Protein AF-A0AAI9ZPH2-F1 (afdb_monomer)

Radius of gyration: 22.64 Å; Cα contacts (8 Å, |Δi|>4): 30; chains: 1; bounding box: 57×62×40 Å

pLDDT: mean 71.14, std 18.52, range [34.94, 96.44]

Secondary structure (DSSP, 8-state):
---S--EEEETTEEEE---S--SSTT-PPP--GGGS-HHHHHHHHH---SS---TTSTTTHHHHHHHH--HHHHTTSPPPS-----S-PPPP---TTS---------PPPPP---

Foldseek 3Di:
DDPDFAWDDDPVDIDGDDDDDDDPRPPDDDDDPVNDDPVVLCVLQPDDDPPDHDCCRPVHVVVSVVVVDDVVVCVPPPPPDDPDPPPPPPPPDPDPPDDDPDDDDDDDDDDDDDD

Organism: NCBI:txid359342

Structure (mmCIF, N/CA/C/O backbone):
data_AF-A0AAI9ZPH2-F1
#
_entry.id   AF-A0AAI9ZPH2-F1
#
loop_
_atom_site.group_PDB
_atom_site.id
_atom_site.type_symbol
_atom_site.label_atom_id
_atom_site.label_alt_id
_atom_site.label_comp_id
_atom_site.label_asym_id
_atom_site.label_entity_id
_atom_site.label_seq_id
_atom_site.pdbx_PDB_ins_code
_atom_site.Cartn_x
_atom_site.Cartn_y
_atom_site.Cartn_z
_atom_site.occupancy
_atom_site.B_iso_or_equiv
_atom_site.auth_seq_id
_atom_site.auth_comp_id
_atom_site.auth_asym_id
_atom_site.auth_atom_id
_atom_site.pdbx_PDB_model_num
ATOM 1 N N . MET A 1 1 ? 23.919 1.000 2.317 1.00 59.62 1 MET A N 1
ATOM 2 C CA . MET A 1 1 ? 22.937 0.998 1.209 1.00 59.62 1 MET A CA 1
ATOM 3 C C . MET A 1 1 ? 21.793 1.922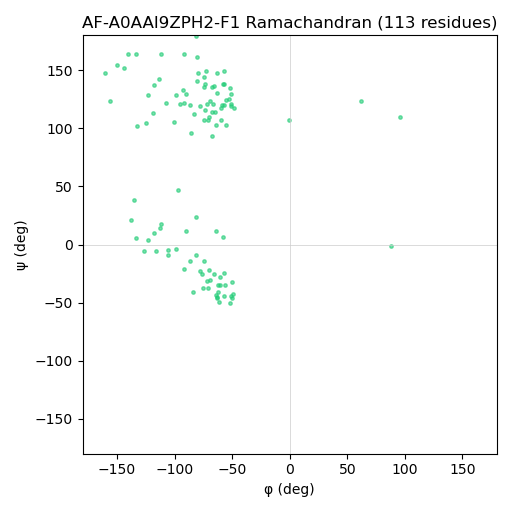 1.593 1.00 59.62 1 MET A C 1
ATOM 5 O O . MET A 1 1 ? 21.509 2.008 2.781 1.00 59.62 1 MET A O 1
ATOM 9 N N . ALA A 1 2 ? 21.189 2.640 0.644 1.00 66.88 2 ALA A N 1
ATOM 10 C CA . ALA A 1 2 ? 20.010 3.456 0.933 1.00 66.88 2 ALA A CA 1
ATOM 11 C C . ALA A 1 2 ? 18.821 2.534 1.242 1.00 66.88 2 ALA A C 1
ATOM 13 O O . ALA A 1 2 ? 18.500 1.666 0.437 1.00 66.88 2 ALA A O 1
ATOM 14 N N . THR A 1 3 ? 18.208 2.699 2.412 1.00 78.81 3 THR A N 1
ATOM 15 C CA . THR A 1 3 ? 17.081 1.872 2.882 1.00 78.81 3 THR A CA 1
ATOM 16 C C . THR A 1 3 ? 15.735 2.593 2.811 1.00 78.81 3 THR A C 1
ATOM 18 O O . THR A 1 3 ? 14.699 1.963 2.985 1.00 78.81 3 THR A O 1
ATOM 21 N N . HIS A 1 4 ? 15.737 3.899 2.529 1.00 76.81 4 HIS A N 1
ATOM 22 C CA . HIS A 1 4 ? 14.541 4.738 2.498 1.00 76.81 4 HIS A CA 1
ATOM 23 C C . HIS A 1 4 ? 14.355 5.323 1.100 1.00 76.81 4 HIS A C 1
ATOM 25 O O . HIS A 1 4 ? 15.166 6.131 0.639 1.00 76.81 4 HIS A O 1
ATOM 31 N N . ALA A 1 5 ? 13.289 4.905 0.418 1.00 78.69 5 ALA A N 1
ATOM 32 C CA . ALA A 1 5 ? 12.923 5.472 -0.872 1.00 78.69 5 ALA A CA 1
ATOM 33 C C . ALA A 1 5 ? 12.496 6.933 -0.686 1.00 78.69 5 ALA A C 1
ATOM 35 O O . ALA A 1 5 ? 11.546 7.225 0.037 1.00 78.69 5 ALA A O 1
ATOM 36 N N . LYS A 1 6 ? 13.191 7.860 -1.348 1.00 78.19 6 LYS A N 1
ATOM 37 C CA . LYS A 1 6 ? 12.826 9.278 -1.351 1.00 78.19 6 LYS A CA 1
ATOM 38 C C . LYS A 1 6 ? 11.751 9.507 -2.410 1.00 78.19 6 LYS A C 1
ATOM 40 O O . LYS A 1 6 ? 12.012 9.366 -3.605 1.00 78.19 6 LYS A O 1
ATOM 45 N N . MET A 1 7 ? 10.546 9.840 -1.961 1.00 77.75 7 MET A N 1
ATOM 46 C CA . MET A 1 7 ? 9.363 10.000 -2.806 1.00 77.75 7 MET A CA 1
ATOM 47 C C . MET A 1 7 ? 8.908 11.461 -2.809 1.00 77.75 7 MET A C 1
ATOM 49 O O . MET A 1 7 ? 8.950 12.136 -1.783 1.00 77.75 7 MET A O 1
ATOM 53 N N . GLN A 1 8 ? 8.442 11.941 -3.957 1.00 78.25 8 GLN A N 1
ATOM 54 C CA . GLN A 1 8 ? 7.817 13.247 -4.135 1.00 78.25 8 GLN A CA 1
ATOM 55 C C . GLN A 1 8 ? 6.373 13.052 -4.600 1.00 78.25 8 GLN A C 1
ATOM 57 O O . GLN A 1 8 ? 6.105 12.217 -5.465 1.00 78.25 8 GLN A O 1
ATOM 62 N N . ILE A 1 9 ? 5.454 13.831 -4.032 1.00 80.31 9 ILE A N 1
ATOM 63 C CA . ILE A 1 9 ? 4.040 13.847 -4.414 1.00 80.31 9 ILE A CA 1
ATOM 64 C C . ILE A 1 9 ? 3.785 15.156 -5.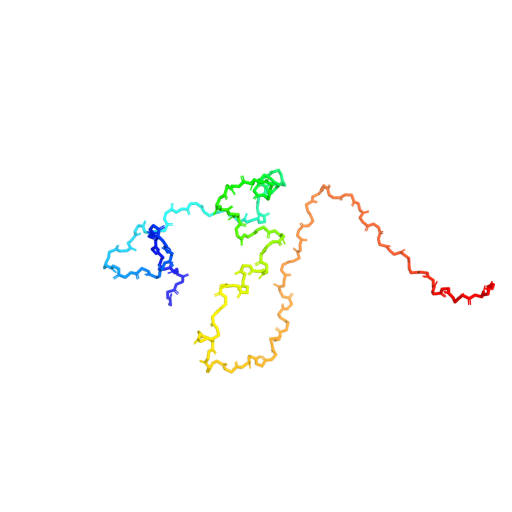163 1.00 80.31 9 ILE A C 1
ATOM 66 O O . ILE A 1 9 ? 4.030 16.233 -4.623 1.00 80.31 9 ILE A O 1
ATOM 70 N N . HIS A 1 10 ? 3.324 15.043 -6.403 1.00 77.75 10 HIS A N 1
ATOM 71 C CA . HIS A 1 10 ? 2.825 16.134 -7.239 1.00 77.75 10 HIS A CA 1
ATOM 72 C C . HIS A 1 10 ? 1.323 15.957 -7.448 1.00 77.75 10 HIS A C 1
ATOM 74 O O . HIS A 1 10 ? 0.808 14.850 -7.292 1.00 77.75 10 HIS A O 1
ATOM 80 N N . ASP A 1 11 ? 0.643 17.012 -7.896 1.00 81.12 11 ASP A N 1
ATOM 81 C CA . ASP A 1 11 ? -0.814 17.029 -8.104 1.00 81.12 11 ASP A CA 1
ATOM 82 C C . ASP A 1 11 ? -1.339 15.842 -8.933 1.00 81.12 11 ASP A C 1
ATOM 84 O O . ASP A 1 11 ? -2.435 15.349 -8.687 1.00 81.12 11 ASP A O 1
ATOM 88 N N . ASN A 1 12 ? -0.538 15.350 -9.888 1.00 76.19 12 ASN A N 1
ATOM 89 C CA . ASN A 1 12 ? -0.936 14.293 -10.824 1.00 76.19 12 ASN A CA 1
ATOM 90 C C . ASN A 1 12 ? -0.137 12.988 -10.688 1.00 76.19 12 ASN A C 1
ATOM 92 O O . ASN A 1 12 ? -0.415 12.035 -11.418 1.00 76.19 12 ASN A O 1
ATOM 96 N N . ALA A 1 13 ? 0.900 12.938 -9.845 1.00 75.19 13 ALA A N 1
ATOM 97 C CA . ALA A 1 13 ? 1.791 11.780 -9.794 1.00 75.19 13 ALA A CA 1
ATOM 98 C C . ALA A 1 13 ? 2.597 11.694 -8.498 1.00 75.19 13 ALA A C 1
ATOM 100 O O . ALA A 1 13 ? 3.051 12.698 -7.952 1.00 75.19 13 ALA A O 1
ATOM 101 N N . ILE A 1 14 ? 2.877 10.462 -8.081 1.00 79.06 14 ILE A N 1
ATOM 102 C CA . ILE A 1 14 ? 3.926 10.157 -7.111 1.00 79.06 14 ILE 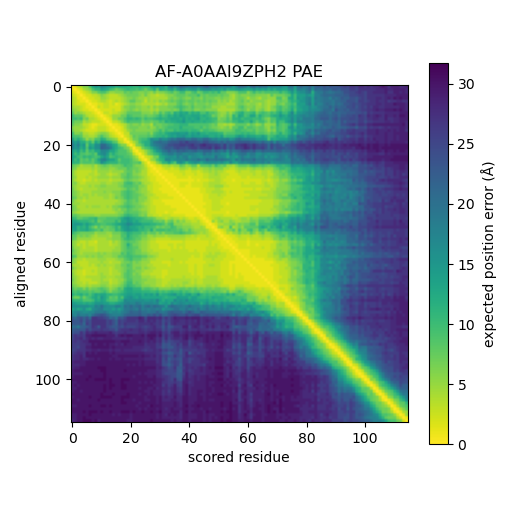A CA 1
ATOM 103 C C . ILE A 1 14 ? 5.158 9.698 -7.901 1.00 79.06 14 ILE A C 1
ATOM 105 O O . ILE A 1 14 ? 5.056 8.823 -8.761 1.00 79.06 14 ILE A O 1
ATOM 109 N N . SER A 1 15 ? 6.324 10.288 -7.639 1.00 75.50 15 SER A N 1
ATOM 110 C CA . SER A 1 15 ? 7.570 9.978 -8.353 1.00 75.50 15 SER A CA 1
ATOM 111 C C . SER A 1 15 ? 8.776 9.955 -7.421 1.00 75.50 15 SER A C 1
ATOM 113 O O . SER A 1 15 ? 8.727 10.507 -6.326 1.00 75.50 15 SER A O 1
ATOM 115 N N . ALA A 1 16 ? 9.892 9.376 -7.868 1.00 77.62 16 ALA A N 1
ATOM 116 C CA . ALA A 1 16 ? 11.156 9.484 -7.144 1.00 77.62 16 ALA A CA 1
ATOM 117 C C . ALA A 1 16 ? 11.548 10.959 -6.946 1.00 77.62 16 ALA A C 1
ATOM 119 O O . ALA A 1 16 ? 11.403 11.778 -7.860 1.00 77.62 16 ALA A O 1
ATOM 120 N N . PHE A 1 17 ? 12.039 11.284 -5.754 1.00 76.19 17 PHE A N 1
ATOM 121 C CA . PHE A 1 17 ? 12.514 12.617 -5.410 1.00 76.19 17 PHE A CA 1
ATOM 122 C C . PHE A 1 17 ? 13.794 12.958 -6.198 1.00 76.19 17 PHE A C 1
ATOM 124 O O . PHE A 1 17 ? 14.684 12.118 -6.331 1.00 76.19 17 PHE A O 1
ATOM 131 N N . LYS A 1 18 ? 13.878 14.181 -6.742 1.00 71.12 18 LYS A N 1
ATOM 132 C CA . LYS A 1 18 ? 14.986 14.642 -7.610 1.00 71.12 18 LYS A CA 1
ATOM 133 C C . LYS A 1 18 ? 15.713 15.904 -7.106 1.00 71.12 18 LYS A C 1
ATOM 135 O O . LYS A 1 18 ? 16.552 16.432 -7.830 1.00 71.12 18 LYS A O 1
ATOM 140 N N . GLY A 1 19 ? 15.354 16.427 -5.931 1.00 66.44 19 GLY A N 1
ATOM 141 C CA . GLY A 1 19 ? 15.965 17.626 -5.335 1.00 66.44 19 GLY A CA 1
ATOM 142 C C . GLY A 1 19 ? 17.292 17.349 -4.613 1.00 66.44 19 GLY A C 1
ATOM 143 O O . GLY A 1 19 ? 17.755 16.212 -4.580 1.00 66.44 19 GLY A O 1
ATOM 144 N N . ALA A 1 20 ? 17.898 18.402 -4.055 1.00 58.59 20 ALA A N 1
ATOM 145 C CA . ALA A 1 20 ? 19.233 18.367 -3.447 1.00 58.59 20 ALA A CA 1
ATOM 146 C C . ALA A 1 20 ? 19.258 18.403 -1.898 1.00 58.59 20 ALA A C 1
ATOM 148 O O . ALA A 1 20 ? 20.338 18.244 -1.338 1.00 58.59 20 ALA A O 1
ATOM 149 N N . ASP A 1 21 ? 18.118 18.561 -1.211 1.00 58.44 21 ASP A N 1
ATOM 150 C CA . ASP A 1 21 ? 18.048 18.842 0.237 1.00 58.44 21 ASP A CA 1
ATOM 151 C C . ASP A 1 21 ? 17.033 17.921 0.953 1.00 58.44 21 ASP A C 1
ATOM 153 O O . ASP A 1 21 ? 15.825 18.155 0.880 1.00 58.44 21 ASP A O 1
ATOM 157 N N . ASP A 1 22 ? 17.504 16.873 1.652 1.00 60.75 22 ASP A N 1
ATOM 158 C CA . ASP A 1 22 ? 16.669 15.688 1.952 1.00 60.75 22 ASP A CA 1
ATOM 159 C C . ASP A 1 22 ? 16.746 15.146 3.390 1.00 60.75 22 ASP A C 1
ATOM 161 O O . ASP A 1 22 ? 16.703 13.931 3.591 1.00 60.75 22 ASP A O 1
ATOM 165 N N . GLU A 1 23 ? 16.838 15.997 4.408 1.00 58.47 23 GLU A N 1
ATOM 166 C CA . GLU A 1 23 ? 16.928 15.492 5.792 1.00 58.47 23 GLU A CA 1
ATOM 167 C C . GLU A 1 23 ? 15.552 15.353 6.485 1.00 58.47 23 GLU A C 1
ATOM 169 O O . GLU A 1 23 ? 15.404 14.526 7.378 1.00 58.47 23 GLU A O 1
ATOM 174 N N . ASN A 1 24 ? 14.503 16.055 6.022 1.00 59.09 24 ASN A N 1
ATOM 175 C CA . ASN A 1 24 ? 13.189 16.105 6.706 1.00 59.09 24 ASN A CA 1
ATOM 176 C C . ASN A 1 24 ? 12.027 15.425 5.941 1.00 59.09 24 ASN A C 1
ATOM 178 O O . ASN A 1 24 ? 10.857 15.639 6.251 1.00 59.09 24 ASN A O 1
ATOM 182 N N . ILE A 1 25 ? 12.300 14.610 4.913 1.00 63.53 25 ILE A N 1
ATOM 183 C CA . ILE A 1 25 ? 11.244 14.030 4.045 1.00 63.53 25 ILE A CA 1
ATOM 184 C C . ILE A 1 25 ? 10.462 12.890 4.749 1.00 63.53 25 ILE A C 1
ATOM 186 O O . ILE A 1 25 ? 9.382 12.495 4.304 1.00 63.53 25 ILE A O 1
ATOM 190 N N . PHE A 1 26 ? 10.968 12.372 5.874 1.00 63.47 26 PHE A N 1
ATOM 191 C CA . PHE A 1 26 ? 10.532 11.095 6.456 1.00 63.47 26 PHE A CA 1
ATOM 192 C C . PHE A 1 26 ? 9.772 11.181 7.790 1.00 63.47 26 PHE A C 1
ATOM 194 O O . PHE A 1 26 ? 9.609 10.172 8.467 1.00 63.47 26 PHE A O 1
ATOM 201 N N . GLU A 1 27 ? 9.240 12.339 8.175 1.00 67.31 27 GLU A N 1
ATOM 202 C CA . GLU A 1 27 ? 8.706 12.559 9.535 1.00 67.31 27 GLU A CA 1
ATOM 203 C C . GLU A 1 27 ? 7.274 12.041 9.798 1.00 67.31 27 GLU A C 1
ATOM 205 O O . GLU A 1 27 ? 6.582 12.532 10.690 1.00 67.31 27 GLU A O 1
ATOM 210 N N . ARG A 1 28 ? 6.773 11.053 9.046 1.00 75.88 28 ARG A N 1
ATOM 211 C CA . ARG A 1 28 ? 5.413 10.532 9.280 1.00 75.88 28 ARG A CA 1
ATOM 212 C C . ARG A 1 28 ? 5.426 9.332 10.216 1.00 75.88 28 ARG A C 1
ATOM 214 O O . ARG A 1 28 ? 6.160 8.374 9.993 1.00 75.88 28 ARG A O 1
ATOM 221 N N . THR A 1 29 ? 4.539 9.350 11.209 1.00 85.69 29 THR A N 1
ATOM 222 C CA . THR A 1 29 ? 4.237 8.166 12.017 1.00 85.6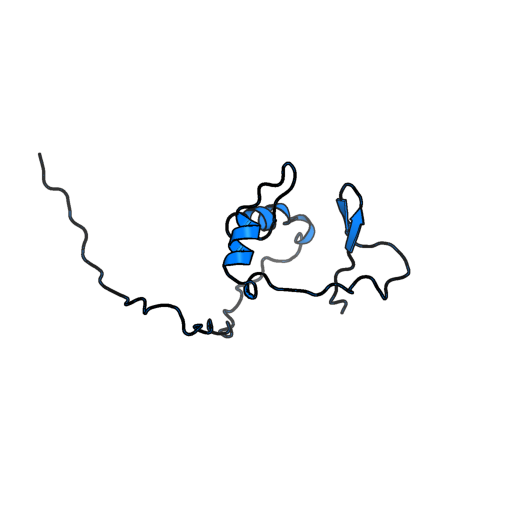9 29 THR A CA 1
ATOM 223 C C . THR A 1 29 ? 3.723 7.055 11.110 1.00 85.69 29 THR A C 1
ATOM 225 O O . THR A 1 29 ? 2.709 7.215 10.431 1.00 85.69 29 THR A O 1
ATOM 228 N N . LEU A 1 30 ? 4.429 5.928 11.108 1.00 87.25 30 LEU A N 1
ATOM 229 C CA . LEU A 1 30 ? 4.022 4.732 10.387 1.00 87.25 30 LEU A CA 1
ATOM 230 C C . LEU A 1 30 ? 3.168 3.853 11.299 1.00 87.25 30 LEU A C 1
ATOM 232 O O . LEU A 1 30 ? 3.560 3.539 12.421 1.00 87.25 30 LEU A O 1
ATOM 236 N N . ILE A 1 31 ? 2.010 3.446 10.790 1.00 91.88 31 ILE A N 1
ATOM 237 C CA . ILE A 1 31 ? 1.126 2.454 11.399 1.00 91.88 31 ILE A CA 1
ATOM 238 C C . ILE A 1 31 ? 0.931 1.360 10.354 1.00 91.88 31 ILE A C 1
ATOM 240 O O . ILE A 1 31 ? 0.632 1.659 9.196 1.00 91.88 31 ILE A O 1
ATOM 244 N N . SER A 1 32 ? 1.148 0.102 10.733 1.00 92.94 32 SER A N 1
ATOM 245 C CA . SER A 1 32 ? 0.957 -1.021 9.815 1.00 92.94 32 SER A CA 1
ATOM 246 C C . SER A 1 32 ? -0.524 -1.374 9.713 1.00 92.94 32 SER A C 1
ATOM 248 O O . SER A 1 32 ? -1.243 -1.276 10.709 1.00 92.94 32 SER A O 1
ATOM 250 N N . TRP A 1 33 ? -0.964 -1.848 8.542 1.00 93.25 33 TRP A N 1
ATOM 251 C CA . TRP A 1 33 ? -2.323 -2.373 8.363 1.00 93.25 33 TRP A CA 1
ATOM 252 C C . TRP A 1 33 ? -2.658 -3.405 9.443 1.00 93.25 33 TRP A C 1
ATOM 254 O O . TRP A 1 33 ? -3.688 -3.304 10.096 1.00 93.25 33 TRP A O 1
ATOM 264 N N . GLU A 1 34 ? -1.733 -4.322 9.733 1.00 94.31 34 GLU A N 1
ATOM 265 C CA . GLU A 1 34 ? -1.940 -5.376 10.733 1.00 94.31 34 GLU A CA 1
ATOM 266 C C . GLU A 1 34 ? -2.085 -4.887 12.171 1.00 94.31 34 GLU A C 1
ATOM 268 O O . GLU A 1 34 ? -2.735 -5.549 12.973 1.00 94.31 34 GLU A O 1
ATOM 273 N N . SER A 1 35 ? -1.523 -3.724 12.498 1.00 95.69 35 SER A N 1
ATOM 274 C CA . SER A 1 35 ? -1.671 -3.121 13.826 1.00 95.69 35 SER A CA 1
ATOM 275 C C . SER A 1 35 ? -2.987 -2.364 14.020 1.00 95.69 35 SER A C 1
ATOM 277 O O . SER A 1 35 ? -3.285 -1.945 15.139 1.00 95.69 35 SER A O 1
ATOM 279 N N . LEU A 1 36 ? -3.770 -2.155 12.956 1.00 95.25 36 LEU A N 1
ATOM 280 C CA . LEU A 1 36 ? -5.025 -1.420 13.052 1.00 95.25 36 LEU A CA 1
ATOM 281 C C . LEU A 1 36 ? -6.107 -2.255 13.750 1.00 95.25 36 LEU A C 1
ATOM 283 O O . LEU A 1 36 ? -6.279 -3.431 13.420 1.00 95.25 36 LEU A O 1
ATOM 287 N N . PRO A 1 37 ? -6.906 -1.645 14.647 1.00 96.44 37 PRO A N 1
ATOM 288 C CA . PRO A 1 37 ? -8.122 -2.269 15.153 1.00 96.44 37 PRO A CA 1
ATOM 289 C C . PRO A 1 37 ? -9.076 -2.628 14.009 1.00 96.44 37 PRO A C 1
ATOM 291 O O . PRO A 1 37 ? -9.159 -1.889 13.026 1.00 96.44 37 PRO A O 1
ATOM 294 N N . THR A 1 38 ? -9.866 -3.692 14.171 1.00 95.19 38 THR A N 1
ATOM 295 C CA . THR A 1 38 ? -10.852 -4.141 13.169 1.00 95.19 38 THR A CA 1
ATOM 296 C C . THR A 1 38 ? -11.756 -3.005 12.699 1.00 95.19 38 THR A C 1
ATOM 298 O O . THR A 1 38 ? -11.853 -2.761 11.505 1.00 95.19 38 THR A O 1
ATOM 301 N N . LEU A 1 39 ? -12.284 -2.201 13.630 1.00 95.75 39 LEU A N 1
ATOM 302 C CA . LEU A 1 39 ? -13.130 -1.050 13.298 1.00 95.75 39 LEU A CA 1
ATOM 303 C C . LEU A 1 39 ? -12.442 -0.048 12.350 1.00 95.75 39 LEU A C 1
ATOM 305 O O . LEU A 1 39 ? -13.096 0.561 11.508 1.00 95.75 39 LEU A O 1
ATOM 309 N N . ALA A 1 40 ? -11.126 0.143 12.484 1.00 94.81 40 ALA A N 1
ATOM 310 C CA . ALA A 1 40 ? -10.369 1.030 11.608 1.00 94.81 40 ALA A CA 1
ATOM 311 C C . ALA A 1 40 ? -10.137 0.403 10.226 1.00 94.81 40 ALA A C 1
ATOM 313 O O . ALA A 1 40 ? -10.209 1.115 9.224 1.00 94.81 40 ALA A O 1
ATOM 314 N N . LYS A 1 41 ? -9.896 -0.914 10.162 1.00 95.19 41 LYS A N 1
ATOM 315 C CA . LYS A 1 41 ? -9.800 -1.649 8.892 1.00 95.19 41 LYS A CA 1
ATOM 316 C C . LYS A 1 41 ? -11.126 -1.603 8.128 1.00 95.19 41 LYS A C 1
ATOM 318 O O . LYS A 1 41 ? -11.121 -1.274 6.943 1.00 95.19 41 LYS A O 1
ATOM 323 N N . ASP A 1 42 ? -12.241 -1.838 8.817 1.00 93.50 42 ASP A N 1
ATOM 324 C CA . ASP A 1 42 ? -13.590 -1.785 8.243 1.00 93.50 42 ASP A CA 1
ATOM 325 C C . ASP A 1 42 ? -13.893 -0.380 7.719 1.00 93.50 42 ASP A C 1
ATOM 327 O O . ASP A 1 42 ? -14.233 -0.207 6.552 1.00 93.50 42 ASP A O 1
ATOM 331 N N . ALA A 1 43 ? -13.642 0.653 8.532 1.00 92.69 43 ALA A N 1
ATOM 332 C CA . ALA A 1 43 ? -13.830 2.037 8.110 1.00 92.69 43 ALA A CA 1
ATOM 333 C C . ALA A 1 43 ? -13.003 2.380 6.860 1.00 92.69 43 ALA A C 1
ATOM 335 O O . ALA A 1 43 ? -13.517 2.993 5.933 1.00 92.69 43 ALA A O 1
ATOM 336 N N . LEU A 1 44 ? -11.734 1.974 6.790 1.00 92.62 44 LEU A N 1
ATOM 337 C CA . LEU A 1 44 ? -10.891 2.226 5.613 1.00 92.62 44 LEU A CA 1
ATOM 338 C C . LEU A 1 44 ? -11.299 1.399 4.383 1.00 92.62 44 LEU A C 1
ATOM 340 O O . LEU A 1 44 ? -10.976 1.783 3.259 1.00 92.62 44 LEU A O 1
ATOM 344 N N . THR A 1 45 ? -12.002 0.288 4.581 1.00 90.94 45 THR A N 1
ATOM 345 C CA . THR A 1 45 ? -12.500 -0.572 3.500 1.00 90.94 45 THR A CA 1
ATOM 346 C C . THR A 1 45 ? -13.824 -0.058 2.939 1.00 90.94 45 THR A C 1
ATOM 348 O O . THR A 1 45 ? -13.998 -0.026 1.721 1.00 90.94 45 THR A O 1
ATOM 351 N N . ASP A 1 46 ? -14.719 0.406 3.810 1.00 85.50 46 ASP A N 1
ATOM 352 C CA . ASP A 1 46 ? -16.090 0.785 3.458 1.00 85.50 46 ASP A CA 1
ATOM 353 C C . ASP A 1 46 ? -16.229 2.235 2.976 1.00 85.50 46 ASP A C 1
ATOM 355 O O . ASP A 1 46 ? -17.264 2.612 2.413 1.00 85.50 46 ASP A O 1
ATOM 359 N N . VAL A 1 47 ? -15.214 3.081 3.188 1.00 84.31 47 VAL A N 1
ATOM 360 C CA . VAL A 1 47 ? -15.283 4.475 2.740 1.00 84.31 47 VAL A CA 1
ATOM 361 C C . VAL A 1 47 ? -15.279 4.543 1.214 1.00 84.31 47 VAL A C 1
ATOM 363 O O . VAL A 1 47 ? -14.281 4.283 0.542 1.00 84.31 47 VAL A O 1
ATOM 366 N N . GLN A 1 48 ? -16.403 5.005 0.671 1.00 79.12 48 GLN A N 1
ATOM 367 C CA . GLN A 1 48 ? -16.526 5.381 -0.729 1.00 79.12 48 GLN A CA 1
ATOM 368 C C . GLN A 1 48 ? -16.084 6.829 -0.910 1.00 79.12 48 GLN A C 1
ATOM 370 O O . GLN A 1 48 ? -16.857 7.769 -0.720 1.00 79.12 48 GLN A O 1
ATOM 375 N N . TYR A 1 49 ? -14.825 7.015 -1.289 1.00 79.38 49 TYR A N 1
ATOM 376 C CA . TYR A 1 49 ? -14.391 8.300 -1.812 1.00 79.38 49 TYR A CA 1
ATOM 377 C C . TYR A 1 49 ? -14.788 8.404 -3.289 1.00 79.38 49 TYR A C 1
ATOM 379 O O . TYR A 1 49 ? -14.671 7.446 -4.045 1.00 79.38 49 TYR A O 1
ATOM 387 N N . GLU A 1 50 ? -15.234 9.579 -3.730 1.00 85.56 50 GLU A N 1
ATOM 388 C CA . GLU A 1 50 ? -15.785 9.756 -5.083 1.00 85.56 50 GLU A CA 1
ATOM 389 C C . GLU A 1 50 ? -14.781 9.416 -6.203 1.00 85.56 50 GLU A C 1
ATOM 391 O O .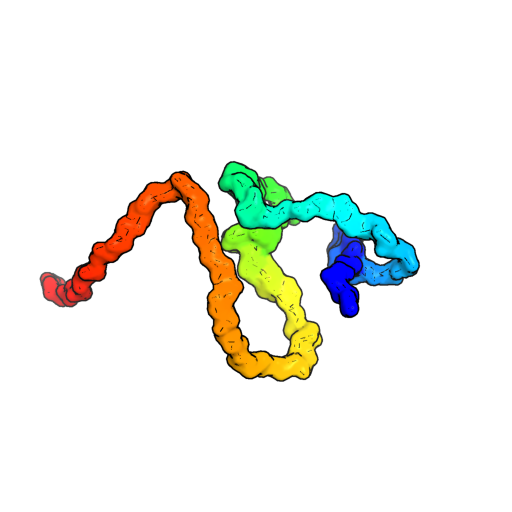 GLU A 1 50 ? -15.159 8.919 -7.265 1.00 85.56 50 GLU A O 1
ATOM 396 N N . LYS A 1 51 ? -13.494 9.707 -5.977 1.00 85.19 51 LYS A N 1
ATOM 397 C CA . LYS A 1 51 ? -12.413 9.567 -6.971 1.00 85.19 51 LYS A CA 1
ATOM 398 C C . LYS A 1 51 ? -11.162 8.876 -6.430 1.00 85.19 51 LYS A C 1
ATOM 400 O O . LYS A 1 51 ? -10.151 8.835 -7.126 1.00 85.19 51 LYS A O 1
ATOM 405 N N . THR A 1 52 ? -11.196 8.380 -5.198 1.00 86.00 52 THR A N 1
ATOM 406 C CA . THR A 1 52 ? -10.034 7.765 -4.547 1.00 86.00 52 THR A CA 1
ATOM 407 C C . THR A 1 52 ? -10.424 6.448 -3.886 1.00 86.00 52 THR A C 1
ATOM 409 O O . THR A 1 52 ? -11.598 6.138 -3.715 1.00 86.00 52 THR A O 1
ATOM 412 N N . GLN A 1 53 ? -9.429 5.639 -3.545 1.00 89.44 53 GLN A N 1
ATOM 413 C CA . GLN A 1 53 ? -9.627 4.394 -2.813 1.00 89.44 53 GLN A CA 1
ATOM 414 C C . GLN A 1 53 ? -8.396 4.103 -1.960 1.00 89.44 53 GLN A C 1
ATOM 416 O O . GLN A 1 53 ? -7.291 4.536 -2.299 1.00 89.44 53 GLN A O 1
ATOM 421 N N . VAL A 1 54 ? -8.576 3.357 -0.872 1.00 92.38 54 VAL A N 1
ATOM 422 C CA . VAL A 1 54 ? -7.458 2.826 -0.085 1.00 92.38 54 VAL A CA 1
ATOM 423 C C . VAL A 1 54 ? -6.788 1.710 -0.894 1.00 92.38 54 VAL A C 1
ATOM 425 O O . VAL A 1 54 ? -7.47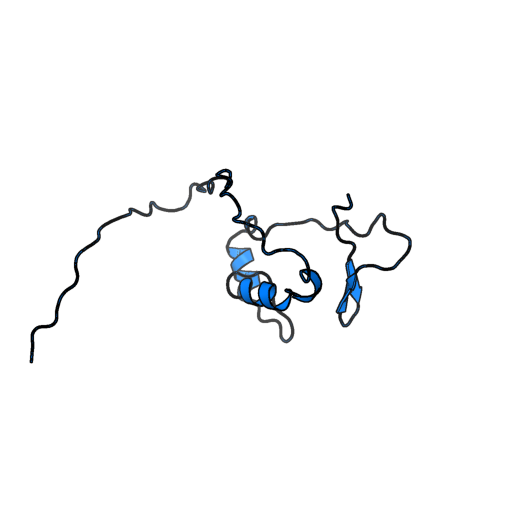3 0.748 -1.232 1.00 92.38 54 VAL A O 1
ATOM 428 N N . PRO A 1 55 ? -5.486 1.800 -1.233 1.00 91.44 55 PRO A N 1
ATOM 429 C CA . PRO A 1 55 ? -4.847 0.881 -2.182 1.00 91.44 55 PRO A CA 1
ATOM 430 C C . PRO A 1 55 ? -4.238 -0.371 -1.527 1.00 91.44 55 PRO A C 1
ATOM 432 O O . PRO A 1 55 ? -3.427 -1.059 -2.137 1.00 91.44 55 PRO A O 1
ATOM 435 N N . PHE A 1 56 ? -4.549 -0.625 -0.259 1.00 92.50 56 PHE A N 1
ATOM 436 C CA . PHE A 1 56 ? -3.948 -1.711 0.514 1.00 92.50 56 PHE A CA 1
ATOM 437 C C . PHE A 1 56 ? -4.962 -2.465 1.375 1.00 92.50 56 PHE A C 1
ATOM 439 O O . PHE A 1 56 ? -4.575 -3.100 2.351 1.00 92.50 56 PHE A O 1
ATOM 446 N N . ASN A 1 57 ? -6.252 -2.380 1.040 1.00 91.62 57 ASN A N 1
ATOM 447 C CA . ASN A 1 57 ? -7.246 -3.201 1.722 1.00 91.62 57 ASN A CA 1
ATOM 448 C C . ASN A 1 57 ? -7.251 -4.624 1.145 1.00 91.62 57 ASN A C 1
ATOM 450 O O . ASN A 1 57 ? -6.787 -4.866 0.026 1.00 91.62 57 ASN A O 1
ATOM 454 N N . ASP A 1 58 ? -7.810 -5.562 1.902 1.00 89.75 58 ASP A N 1
ATOM 455 C CA . ASP A 1 58 ? -7.768 -6.987 1.563 1.00 89.75 58 ASP A CA 1
ATOM 456 C C . ASP A 1 58 ? -8.457 -7.294 0.218 1.00 89.75 58 ASP A C 1
ATOM 458 O O . ASP A 1 58 ? -8.074 -8.228 -0.485 1.00 89.75 58 ASP A O 1
ATOM 462 N N . ALA A 1 59 ? -9.441 -6.479 -0.178 1.00 91.06 59 ALA A N 1
ATOM 463 C CA . ALA A 1 59 ? -10.190 -6.656 -1.418 1.00 91.06 59 ALA A CA 1
ATOM 464 C C . ALA A 1 59 ? -9.412 -6.229 -2.675 1.00 91.06 59 ALA A C 1
ATOM 466 O O . ALA A 1 59 ? -9.717 -6.715 -3.766 1.00 91.06 59 ALA A O 1
ATOM 467 N N . ASN A 1 60 ? -8.438 -5.317 -2.559 1.00 91.69 60 ASN A N 1
ATOM 468 C CA . ASN A 1 60 ? -7.750 -4.741 -3.718 1.00 91.69 60 ASN A CA 1
ATOM 469 C C . ASN A 1 60 ? -6.220 -4.831 -3.689 1.00 91.69 60 ASN A C 1
ATOM 471 O O . ASN A 1 60 ? -5.598 -4.517 -4.705 1.00 91.69 60 ASN A O 1
ATOM 475 N N . PHE A 1 61 ? -5.615 -5.307 -2.598 1.00 93.12 61 PHE A N 1
ATOM 476 C CA . PHE A 1 61 ? -4.162 -5.334 -2.422 1.00 93.12 61 PHE A CA 1
ATOM 477 C C . PHE A 1 61 ? -3.413 -5.986 -3.594 1.00 93.12 61 PHE A C 1
ATOM 479 O O . PHE A 1 61 ? -2.501 -5.378 -4.154 1.00 93.12 61 PHE A O 1
ATOM 486 N N . GLN A 1 62 ? -3.824 -7.187 -4.021 1.00 94.75 62 GLN A N 1
ATOM 487 C CA . GLN A 1 62 ? -3.145 -7.884 -5.120 1.00 94.75 62 GLN A CA 1
ATOM 488 C C . GLN A 1 62 ? -3.259 -7.116 -6.442 1.00 94.75 62 GLN A C 1
ATOM 490 O O . GLN A 1 62 ? -2.263 -6.926 -7.128 1.00 94.75 62 GLN A O 1
ATOM 495 N N . ALA A 1 63 ? -4.446 -6.595 -6.763 1.00 93.81 63 ALA A N 1
ATOM 496 C CA . ALA A 1 63 ? -4.646 -5.813 -7.980 1.00 93.81 63 ALA A CA 1
ATOM 497 C C . ALA A 1 63 ? -3.794 -4.530 -7.990 1.00 93.81 63 ALA A C 1
ATOM 499 O O . ALA A 1 63 ? -3.308 -4.118 -9.042 1.00 93.81 63 ALA A O 1
ATOM 500 N N . GLN A 1 64 ? -3.588 -3.901 -6.826 1.00 93.62 64 GLN A N 1
ATOM 501 C CA . GLN A 1 64 ? -2.701 -2.741 -6.702 1.00 93.62 64 GLN A CA 1
ATOM 502 C C . GLN A 1 64 ? -1.225 -3.124 -6.840 1.00 93.62 64 GLN A C 1
ATOM 504 O O . GLN A 1 64 ? -0.469 -2.385 -7.469 1.00 93.62 64 GLN A O 1
ATOM 509 N N . MET A 1 65 ? -0.817 -4.283 -6.317 1.00 92.12 65 MET A N 1
ATOM 510 C CA . MET A 1 65 ? 0.534 -4.813 -6.521 1.00 92.12 65 MET A CA 1
ATOM 511 C C . MET A 1 65 ? 0.809 -5.114 -7.996 1.00 92.12 65 MET A C 1
ATOM 513 O O . MET A 1 65 ? 1.838 -4.690 -8.522 1.00 92.12 65 MET A O 1
ATOM 517 N N . ASP A 1 66 ? -0.132 -5.762 -8.680 1.00 92.50 66 ASP A N 1
ATOM 518 C CA . ASP A 1 66 ? -0.016 -6.071 -10.106 1.00 92.50 66 ASP A CA 1
ATOM 519 C C . ASP A 1 66 ? 0.065 -4.786 -10.947 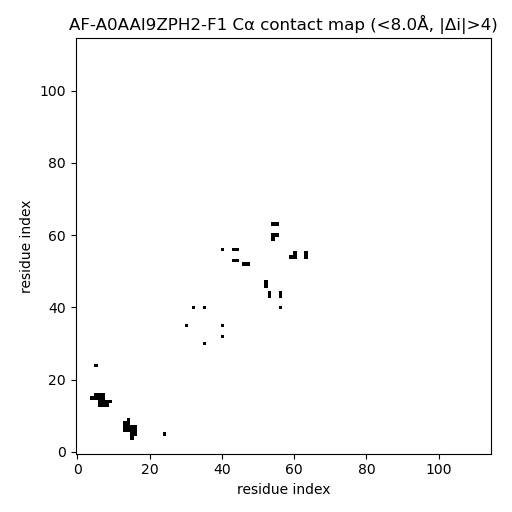1.00 92.50 66 ASP A C 1
ATOM 521 O O . ASP A 1 66 ? 0.876 -4.688 -11.865 1.00 92.50 66 ASP A O 1
ATOM 525 N N . ALA A 1 67 ? -0.723 -3.759 -10.607 1.00 89.81 67 ALA A N 1
ATOM 526 C CA . ALA A 1 67 ? -0.673 -2.457 -11.275 1.00 89.81 67 ALA A CA 1
ATOM 527 C C . ALA A 1 67 ? 0.624 -1.675 -10.989 1.00 89.81 67 ALA A C 1
ATOM 529 O O . ALA A 1 67 ? 1.075 -0.889 -11.827 1.00 89.81 67 ALA A O 1
ATOM 530 N N . ALA A 1 68 ? 1.222 -1.867 -9.811 1.00 88.19 68 ALA A N 1
ATOM 531 C CA . ALA A 1 68 ? 2.493 -1.253 -9.441 1.00 88.19 68 ALA A CA 1
ATOM 532 C C . ALA A 1 68 ? 3.699 -1.966 -10.076 1.00 88.19 68 ALA A C 1
ATOM 534 O O . ALA A 1 68 ? 4.767 -1.358 -10.221 1.00 88.19 68 ALA A O 1
ATOM 535 N N . TYR A 1 69 ? 3.544 -3.235 -10.461 1.00 87.88 69 TYR A N 1
ATOM 536 C CA . TYR A 1 69 ? 4.591 -4.018 -11.098 1.00 87.88 69 TYR A CA 1
ATOM 537 C C . TYR A 1 69 ? 4.995 -3.413 -12.451 1.00 87.88 69 TYR A C 1
ATOM 539 O O . TYR A 1 69 ? 4.174 -3.125 -13.319 1.00 87.88 69 TYR A O 1
ATOM 547 N N . GLN A 1 70 ? 6.302 -3.237 -12.651 1.00 84.00 70 GLN A N 1
ATOM 548 C CA . GLN A 1 70 ? 6.870 -2.803 -13.925 1.00 84.00 70 GLN A CA 1
ATOM 549 C C . GLN A 1 70 ? 7.913 -3.818 -14.376 1.00 84.00 70 GLN A C 1
ATOM 551 O O . GLN A 1 70 ? 9.035 -3.803 -13.880 1.00 84.00 70 GLN A O 1
ATOM 556 N N . GLU A 1 71 ? 7.568 -4.650 -15.359 1.00 80.75 71 GLU A N 1
ATOM 557 C CA . GLU A 1 71 ? 8.439 -5.710 -15.899 1.00 80.75 71 GLU A CA 1
ATOM 558 C C . GLU A 1 71 ? 9.848 -5.200 -16.236 1.00 80.75 71 GLU A C 1
ATOM 560 O O . GLU A 1 71 ? 10.850 -5.796 -15.856 1.00 80.75 71 GLU A O 1
ATOM 565 N N . ARG A 1 72 ? 9.939 -4.017 -16.854 1.00 78.25 72 ARG A N 1
ATOM 566 C CA . ARG A 1 72 ? 11.212 -3.364 -17.204 1.00 78.25 72 ARG A CA 1
ATOM 567 C C . ARG A 1 72 ? 12.157 -3.118 -16.023 1.00 78.25 72 ARG A C 1
ATOM 569 O O . ARG A 1 72 ? 13.350 -2.959 -16.247 1.00 78.25 72 ARG A O 1
ATOM 576 N N . PHE A 1 73 ? 11.640 -3.025 -14.797 1.00 72.38 73 PHE A N 1
ATOM 577 C CA . PHE A 1 73 ? 12.463 -2.887 -13.595 1.00 72.38 73 PHE A CA 1
ATOM 578 C C . PHE A 1 73 ? 13.187 -4.198 -13.266 1.00 72.38 73 PHE A C 1
ATOM 580 O O . PHE A 1 73 ? 14.302 -4.176 -12.755 1.00 72.38 73 PHE A O 1
ATOM 587 N N . PHE A 1 74 ? 12.565 -5.329 -13.602 1.00 68.38 74 PHE A N 1
ATOM 588 C CA . PHE A 1 74 ? 13.081 -6.675 -13.369 1.00 68.38 74 PHE A CA 1
ATOM 589 C C . PHE A 1 74 ? 13.751 -7.282 -14.611 1.00 68.38 74 PHE A C 1
ATOM 591 O O . PHE A 1 74 ? 14.323 -8.365 -14.532 1.00 68.38 74 PHE A O 1
ATOM 598 N N . ALA A 1 75 ? 13.725 -6.592 -15.756 1.00 71.06 75 ALA A N 1
ATOM 599 C CA . ALA A 1 75 ? 14.373 -7.042 -16.981 1.00 71.06 75 ALA A CA 1
ATOM 600 C C . ALA A 1 75 ? 15.878 -7.279 -16.756 1.00 71.06 75 ALA A C 1
ATOM 602 O O . ALA A 1 75 ? 16.622 -6.370 -16.391 1.00 71.06 75 ALA A O 1
ATOM 603 N N . GLY A 1 76 ? 16.326 -8.514 -16.990 1.00 64.12 76 GLY A N 1
ATOM 604 C CA . GLY A 1 76 ? 17.720 -8.923 -16.792 1.00 64.12 76 GLY A CA 1
ATOM 605 C C . GLY A 1 76 ? 18.053 -9.405 -15.378 1.00 64.12 76 GLY A C 1
ATOM 606 O O . GLY A 1 76 ? 19.185 -9.835 -15.155 1.00 64.12 76 GLY A O 1
ATOM 607 N N . ILE A 1 77 ? 17.093 -9.394 -14.448 1.00 67.88 77 ILE A N 1
ATOM 608 C CA . ILE A 1 77 ? 17.193 -10.184 -13.220 1.00 67.88 77 ILE A CA 1
ATOM 609 C C . ILE A 1 77 ? 16.836 -11.625 -13.609 1.00 67.88 77 ILE A C 1
ATOM 611 O O . ILE A 1 77 ? 15.738 -11.845 -14.123 1.00 67.88 77 ILE A O 1
ATOM 615 N N . PRO A 1 78 ? 17.745 -12.603 -13.444 1.00 67.25 78 PRO A N 1
ATOM 616 C CA . PRO A 1 78 ? 17.394 -14.000 -13.668 1.00 67.25 78 PRO A CA 1
ATOM 617 C C . PRO A 1 78 ? 16.222 -14.359 -12.749 1.00 67.25 78 PRO A C 1
ATOM 619 O O . PRO A 1 78 ? 16.223 -13.936 -11.592 1.00 67.25 78 PRO A O 1
ATOM 622 N N . GLU A 1 79 ? 15.232 -15.108 -13.252 1.00 67.12 79 GLU A N 1
ATOM 623 C CA . GLU A 1 79 ? 14.199 -15.693 -12.391 1.00 67.12 79 GLU A CA 1
ATOM 624 C C . GLU A 1 79 ? 14.917 -16.376 -11.232 1.00 67.12 79 GLU A C 1
ATOM 626 O O . GLU A 1 79 ? 15.789 -17.223 -11.442 1.00 67.12 79 GLU A O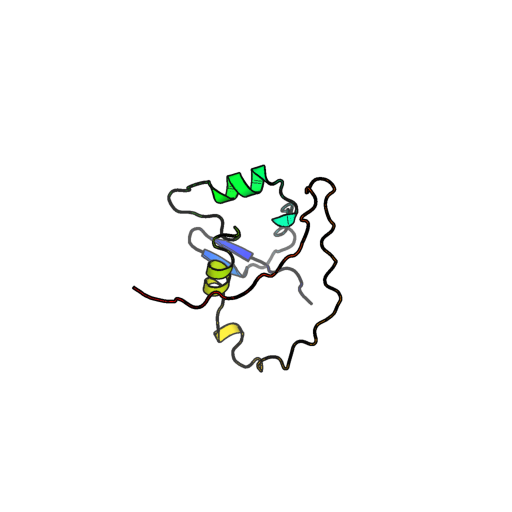 1
ATOM 631 N N . VAL A 1 80 ? 14.664 -15.882 -10.022 1.00 61.66 80 VAL A N 1
ATOM 632 C CA . VAL A 1 80 ? 15.411 -16.298 -8.843 1.00 61.66 80 VAL A CA 1
ATOM 633 C C . VAL A 1 80 ? 15.197 -17.800 -8.710 1.00 61.66 80 VAL A C 1
ATOM 635 O O . VAL A 1 80 ? 14.059 -18.247 -8.583 1.00 61.66 80 VAL A O 1
ATOM 638 N N . ALA A 1 81 ? 16.288 -18.564 -8.817 1.00 58.25 81 ALA A N 1
ATOM 639 C CA . ALA A 1 81 ? 16.291 -19.986 -8.519 1.00 58.25 81 ALA A CA 1
ATOM 640 C C . ALA A 1 81 ? 15.666 -20.175 -7.136 1.00 58.25 81 ALA A C 1
ATOM 642 O O . ALA A 1 81 ? 16.032 -19.432 -6.224 1.00 58.25 81 ALA A O 1
ATOM 643 N N . ASP A 1 82 ? 14.700 -21.093 -7.061 1.00 57.88 82 ASP A N 1
ATOM 644 C CA . ASP A 1 82 ? 13.910 -21.501 -5.899 1.00 57.88 82 ASP A CA 1
ATOM 645 C C . ASP A 1 82 ? 14.274 -20.769 -4.603 1.00 57.88 82 ASP A C 1
ATOM 647 O O . ASP A 1 82 ? 15.313 -21.018 -3.992 1.00 57.88 82 ASP A O 1
ATOM 651 N N . CYS A 1 83 ? 13.402 -19.854 -4.172 1.00 62.22 83 CYS A N 1
ATOM 652 C CA . CYS A 1 83 ? 13.467 -19.314 -2.823 1.00 62.22 83 CYS A CA 1
ATOM 653 C C . CYS A 1 83 ? 13.414 -20.495 -1.844 1.00 62.22 83 CYS A C 1
ATOM 655 O O . CYS A 1 83 ? 12.336 -21.050 -1.625 1.00 62.22 83 CYS A O 1
ATOM 657 N N . ASP A 1 84 ? 14.556 -20.877 -1.265 1.00 61.53 84 ASP A N 1
ATOM 658 C CA . ASP A 1 84 ? 14.586 -21.836 -0.166 1.00 61.53 84 ASP A CA 1
ATOM 659 C C . ASP A 1 84 ? 13.613 -21.328 0.910 1.00 61.53 84 ASP A C 1
ATOM 661 O O . ASP A 1 84 ? 13.716 -20.164 1.325 1.00 61.53 84 ASP A O 1
ATOM 665 N N . PRO A 1 85 ? 12.629 -22.136 1.341 1.00 56.91 85 PRO A N 1
ATOM 666 C CA . PRO A 1 85 ? 11.691 -21.714 2.361 1.00 56.91 85 PRO A CA 1
ATOM 667 C C . PRO A 1 85 ? 12.473 -21.482 3.652 1.00 56.91 85 PRO A C 1
ATOM 669 O O . PRO A 1 85 ? 12.866 -22.415 4.348 1.00 56.91 85 PRO A O 1
ATOM 672 N N . VAL A 1 86 ? 12.725 -20.215 3.969 1.00 54.00 86 VAL A N 1
ATOM 673 C CA . VAL A 1 86 ? 13.236 -19.836 5.280 1.00 54.00 86 VAL A CA 1
ATOM 674 C C . VAL A 1 86 ? 12.081 -20.050 6.256 1.00 54.00 86 VAL A C 1
ATOM 676 O O . VAL A 1 86 ? 11.102 -19.305 6.250 1.00 54.00 86 VAL A O 1
ATOM 679 N N . GLU A 1 87 ? 12.197 -21.096 7.067 1.00 57.19 87 GLU A N 1
ATOM 680 C CA . GLU A 1 87 ? 11.278 -21.531 8.133 1.00 57.19 87 GLU A CA 1
ATOM 681 C C . GLU A 1 87 ? 11.013 -20.469 9.232 1.00 57.19 87 GLU A C 1
ATOM 683 O O . GLU A 1 87 ? 10.307 -20.741 10.195 1.00 57.19 87 GLU A O 1
ATOM 688 N N . ASP A 1 88 ? 11.503 -19.233 9.094 1.00 53.50 88 ASP A N 1
ATOM 689 C CA . ASP A 1 88 ? 11.324 -18.142 10.062 1.00 53.50 88 ASP A CA 1
ATOM 690 C C . ASP A 1 88 ? 10.166 -17.202 9.682 1.00 53.50 88 ASP A C 1
ATOM 692 O O . ASP A 1 88 ? 10.276 -15.973 9.734 1.00 53.50 88 ASP A O 1
ATOM 696 N N . ARG A 1 89 ? 9.002 -17.757 9.319 1.00 52.59 89 ARG A N 1
ATOM 697 C CA . ARG A 1 89 ? 7.768 -16.964 9.418 1.00 52.59 89 ARG A CA 1
ATOM 698 C C . ARG A 1 89 ? 7.437 -16.870 10.914 1.00 52.59 89 ARG A C 1
ATOM 700 O O . ARG A 1 89 ? 7.153 -17.910 11.507 1.00 52.59 89 ARG A O 1
ATOM 707 N N . PRO A 1 90 ? 7.439 -15.681 11.549 1.00 50.62 90 PRO A N 1
ATOM 708 C CA . PRO A 1 90 ? 6.977 -15.575 12.925 1.00 50.62 90 PRO A CA 1
ATOM 709 C C . PRO A 1 90 ? 5.556 -16.136 12.988 1.00 50.62 90 PRO A C 1
ATOM 711 O O . PRO A 1 90 ? 4.686 -15.737 12.206 1.00 50.62 90 PRO A O 1
ATOM 714 N N . SER A 1 91 ? 5.349 -17.120 13.868 1.00 52.03 91 SER A N 1
ATOM 715 C CA . SER A 1 91 ? 4.025 -17.689 14.108 1.00 52.03 91 SER A CA 1
ATOM 716 C C . SER A 1 91 ? 3.058 -16.549 14.400 1.00 52.03 91 SER A C 1
ATOM 718 O O . SER A 1 91 ? 3.395 -15.629 15.151 1.00 52.03 91 SER A O 1
ATOM 720 N N . LYS A 1 92 ? 1.874 -16.592 13.778 1.00 51.66 92 LYS A N 1
ATOM 721 C CA . LYS A 1 92 ? 0.785 -15.683 14.135 1.00 51.66 92 LYS A CA 1
ATOM 722 C C . LYS A 1 92 ? 0.610 -15.782 15.649 1.00 51.66 92 LYS A C 1
ATOM 724 O O . LYS A 1 92 ? 0.394 -16.870 16.170 1.00 51.66 92 LYS A O 1
ATOM 729 N N . VAL A 1 93 ? 0.797 -14.669 16.349 1.00 46.72 93 VAL A N 1
ATOM 730 C CA . VAL A 1 93 ? 0.475 -14.596 17.770 1.00 46.72 93 VAL A CA 1
ATOM 731 C C . VAL A 1 93 ? -1.043 -14.632 17.837 1.00 46.72 93 VAL A C 1
ATOM 733 O O . VAL A 1 93 ? -1.695 -13.692 17.385 1.00 46.72 93 VAL A O 1
ATOM 736 N N . ASP A 1 94 ? -1.588 -15.737 18.335 1.00 44.09 94 ASP A N 1
ATOM 737 C CA . ASP A 1 94 ? -3.001 -15.841 18.670 1.00 44.09 94 ASP A CA 1
ATOM 738 C C . ASP A 1 94 ? -3.311 -14.767 19.721 1.00 44.09 94 ASP A C 1
ATOM 740 O O . ASP A 1 94 ? -2.874 -14.838 20.873 1.00 44.09 94 ASP A O 1
ATOM 744 N N . THR A 1 95 ? -4.016 -13.715 19.311 1.00 50.75 95 THR A N 1
ATOM 745 C CA . THR A 1 95 ? -4.589 -12.752 20.253 1.00 50.75 95 THR A CA 1
ATOM 746 C C . THR A 1 95 ? -5.665 -13.490 21.068 1.00 50.75 95 THR A C 1
ATOM 748 O O . THR A 1 95 ? -6.446 -14.222 20.459 1.00 50.75 95 THR A O 1
ATOM 751 N N . PRO A 1 96 ? -5.759 -13.330 22.405 1.00 50.84 96 PRO A N 1
ATOM 752 C CA . PRO A 1 96 ? -6.592 -14.179 23.275 1.00 50.84 96 PRO A CA 1
ATOM 753 C C . PRO A 1 96 ? -8.124 -14.154 23.085 1.00 50.84 96 PRO A C 1
ATOM 755 O O . PRO A 1 96 ? -8.823 -14.672 23.950 1.00 50.84 96 PRO A O 1
ATOM 758 N N . ASP A 1 97 ? -8.660 -13.573 22.011 1.00 46.47 97 ASP A N 1
ATOM 759 C CA . ASP A 1 97 ? -10.103 -13.332 21.844 1.00 46.47 97 ASP A CA 1
ATOM 760 C C . ASP A 1 97 ? -10.758 -14.059 20.652 1.00 46.47 97 ASP A C 1
ATOM 762 O O . ASP A 1 97 ? -11.926 -13.809 20.360 1.00 46.47 97 ASP A O 1
ATOM 766 N N . ASP A 1 98 ? -10.073 -14.995 19.984 1.00 45.31 98 ASP A N 1
ATOM 767 C CA . ASP A 1 98 ? -10.720 -15.841 18.966 1.00 45.31 98 ASP A CA 1
ATOM 768 C C . ASP A 1 98 ? -11.255 -17.147 19.601 1.00 45.31 98 ASP A C 1
ATOM 770 O O . ASP A 1 98 ? -10.481 -17.891 20.219 1.00 45.31 98 ASP A O 1
ATOM 774 N N . PRO A 1 99 ? -12.565 -17.468 19.513 1.00 45.28 99 PRO A N 1
ATOM 775 C CA . PRO A 1 99 ? -13.083 -18.744 19.999 1.00 45.28 99 PRO A CA 1
ATOM 776 C C . PRO A 1 99 ? -12.468 -19.915 19.211 1.00 45.28 99 PRO A C 1
ATOM 778 O O . PRO A 1 99 ? -12.185 -19.792 18.019 1.00 45.28 99 PRO A O 1
ATOM 781 N N . PRO A 1 100 ? -12.269 -21.086 19.846 1.00 37.72 100 PRO A N 1
ATOM 782 C CA . PRO A 1 100 ? -11.457 -22.148 19.272 1.00 37.72 100 PRO A CA 1
ATOM 783 C C . PRO A 1 100 ? -12.093 -22.693 17.992 1.00 37.72 100 PRO A C 1
ATOM 785 O O . PRO A 1 100 ? -13.138 -23.349 18.029 1.00 37.72 100 PRO A O 1
ATOM 788 N N . VAL A 1 101 ? -11.414 -22.486 16.861 1.00 46.56 101 VAL A N 1
ATOM 789 C CA . VAL A 1 101 ? -11.707 -23.182 15.607 1.00 46.56 101 VAL A CA 1
ATOM 790 C C . VAL A 1 101 ? -11.354 -24.652 15.816 1.00 46.56 101 VAL A C 1
ATOM 792 O O . VAL A 1 101 ? -10.205 -25.075 15.696 1.00 46.56 101 VAL A O 1
ATOM 795 N N . THR A 1 102 ? -12.348 -25.449 16.200 1.00 34.94 102 THR A N 1
ATOM 796 C CA . THR A 1 102 ? -12.183 -26.895 16.319 1.00 34.94 102 THR A CA 1
ATOM 797 C C . THR A 1 102 ? -12.146 -27.471 14.909 1.00 34.94 102 THR A C 1
ATOM 799 O O . THR A 1 102 ? -13.147 -27.490 14.195 1.00 34.94 102 THR A O 1
ATOM 802 N N . ALA A 1 103 ? -10.960 -27.891 14.481 1.00 43.81 103 ALA A N 1
ATOM 803 C CA . ALA A 1 103 ? -10.758 -28.526 13.193 1.00 43.81 103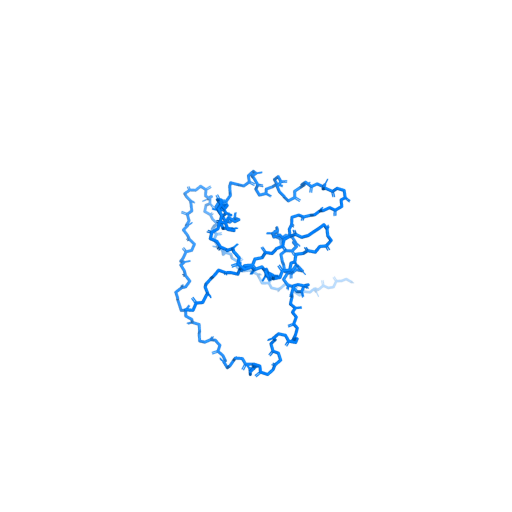 ALA A CA 1
ATOM 804 C C . ALA A 1 103 ? -11.325 -29.957 13.158 1.00 43.81 103 ALA A C 1
ATOM 806 O O . ALA A 1 103 ? -11.186 -30.722 14.111 1.00 43.81 103 ALA A O 1
ATOM 807 N N . THR A 1 104 ? -11.766 -30.334 11.953 1.00 39.62 104 THR A N 1
ATOM 808 C CA . THR A 1 104 ? -11.804 -31.693 11.374 1.00 39.62 104 THR A CA 1
ATOM 809 C C . THR A 1 104 ? -13.113 -32.477 11.501 1.00 39.62 104 THR A C 1
ATOM 811 O O . THR A 1 104 ? -13.400 -33.073 12.531 1.00 39.62 104 THR A O 1
ATOM 814 N N . THR A 1 105 ? -13.806 -32.657 10.369 1.00 36.03 105 THR A N 1
ATOM 815 C CA . THR A 1 105 ? -14.014 -34.019 9.848 1.00 36.03 105 THR A CA 1
ATOM 816 C C . THR A 1 105 ? -14.286 -34.009 8.343 1.00 36.03 105 THR A C 1
ATOM 818 O O . THR A 1 105 ? -15.196 -33.344 7.853 1.00 36.03 105 THR A O 1
ATOM 821 N N . SER A 1 106 ? -13.458 -34.741 7.601 1.00 46.62 106 SER A N 1
ATOM 822 C CA . SER A 1 106 ? -13.717 -35.124 6.216 1.00 46.62 106 SER A CA 1
ATOM 823 C C . SER A 1 106 ? -14.775 -36.228 6.198 1.00 46.62 106 SER A C 1
ATOM 825 O O . SER A 1 106 ? -14.666 -37.193 6.952 1.00 46.62 106 SER A O 1
ATOM 827 N N . ALA A 1 107 ? -15.755 -36.139 5.300 1.00 41.62 107 ALA A N 1
ATOM 828 C CA . ALA A 1 107 ? -16.680 -37.231 4.989 1.00 41.62 107 ALA A CA 1
ATOM 829 C C . ALA A 1 107 ? -17.026 -37.232 3.481 1.00 41.62 107 ALA A C 1
ATOM 831 O O . ALA A 1 107 ? -16.904 -36.192 2.833 1.00 41.62 107 ALA A O 1
ATOM 832 N N . PRO A 1 108 ? -17.356 -38.398 2.894 1.00 40.81 108 PRO A N 1
ATOM 833 C CA . PRO A 1 108 ? -16.928 -38.780 1.549 1.00 40.81 108 PRO A CA 1
ATOM 834 C C . PRO A 1 108 ? -17.898 -38.411 0.416 1.00 40.81 108 PRO A C 1
ATOM 836 O O . PRO A 1 108 ? -19.078 -38.154 0.623 1.00 40.81 108 PRO A O 1
ATOM 839 N N . LYS A 1 109 ? -17.353 -38.454 -0.807 1.00 45.84 109 LYS A N 1
ATOM 840 C CA . LYS A 1 109 ? -18.013 -38.292 -2.111 1.00 45.84 109 LYS A CA 1
ATOM 841 C C . LYS A 1 109 ? -19.236 -39.210 -2.261 1.00 45.84 109 LYS A C 1
ATOM 843 O O . LYS A 1 109 ? -19.081 -40.429 -2.262 1.00 45.84 109 LYS A O 1
ATOM 848 N N . THR A 1 110 ? -20.413 -38.628 -2.486 1.00 40.25 110 THR A N 1
ATOM 849 C CA . THR A 1 110 ? -21.622 -39.363 -2.890 1.00 40.25 110 THR A CA 1
ATOM 850 C C . THR A 1 110 ? -21.772 -39.327 -4.413 1.00 40.25 110 THR A C 1
ATOM 852 O O . THR A 1 110 ? -21.833 -38.262 -5.024 1.00 40.25 110 THR A O 1
ATOM 855 N N . GLU A 1 111 ? -21.795 -40.507 -5.024 1.00 44.69 111 GLU A N 1
ATOM 856 C CA . GLU A 1 111 ? -22.125 -40.760 -6.431 1.00 44.69 111 GLU A CA 1
ATOM 857 C C . GLU A 1 111 ? -23.650 -40.632 -6.652 1.00 44.69 111 GLU A C 1
ATOM 859 O O . GLU A 1 111 ? -24.413 -41.011 -5.757 1.00 44.69 111 GLU A O 1
ATOM 864 N N . PRO A 1 112 ? -24.144 -40.110 -7.793 1.00 50.81 112 PRO A N 1
ATOM 865 C CA . PRO A 1 112 ? -25.579 -39.987 -8.020 1.00 50.81 112 PRO A CA 1
ATOM 866 C C . PRO A 1 112 ? -26.157 -41.274 -8.626 1.00 50.81 112 PRO A C 1
ATOM 868 O O . PRO A 1 112 ? -25.803 -41.668 -9.735 1.00 50.81 112 PRO A O 1
ATOM 871 N N . THR A 1 113 ? -27.107 -41.899 -7.924 1.00 43.38 113 THR A N 1
ATOM 872 C CA . THR A 1 113 ? -28.026 -42.894 -8.501 1.00 43.38 113 THR A CA 1
ATOM 873 C C . THR A 1 113 ? -29.375 -42.233 -8.788 1.00 43.38 113 THR A C 1
ATOM 875 O O . THR A 1 113 ? -30.130 -41.959 -7.863 1.00 43.38 113 THR A O 1
ATOM 878 N N . GLY A 1 114 ? -29.624 -41.986 -10.078 1.00 43.53 114 GLY A N 1
ATOM 879 C CA . GLY A 1 114 ? -30.888 -42.198 -10.802 1.00 43.53 114 GLY A CA 1
ATOM 880 C C . GLY A 1 114 ? -32.170 -41.448 -10.415 1.00 43.53 114 GLY A C 1
ATOM 881 O O . GLY A 1 114 ? -32.734 -41.667 -9.347 1.00 43.53 114 GLY A O 1
ATOM 882 N N . ALA A 1 115 ? -32.729 -40.742 -11.403 1.00 43.16 115 ALA A N 1
ATOM 883 C CA . ALA A 1 115 ? -34.101 -40.960 -11.877 1.00 43.16 115 ALA A CA 1
ATOM 884 C C . ALA A 1 115 ? -34.178 -40.638 -13.377 1.00 43.16 115 ALA A C 1
ATOM 886 O O . ALA A 1 115 ? -33.603 -39.598 -13.771 1.00 43.16 115 ALA A O 1
#

Solvent-accessible surface area (backbone atoms only — not comparable to full-atom values): 8448 Å² total; per-residue (Å²): 130,93,86,72,86,58,71,37,82,52,101,88,46,77,43,76,56,84,82,92,84,81,88,76,85,74,84,67,88,84,78,57,78,87,77,48,54,66,70,56,53,49,53,59,62,69,56,81,49,96,89,57,72,70,69,72,38,92,91,42,31,66,63,43,51,61,69,68,56,54,69,79,79,51,64,90,58,72,81,74,75,76,80,73,82,70,87,77,65,80,72,82,77,80,65,96,82,69,78,84,83,81,80,87,81,89,80,81,91,80,81,88,81,85,134

InterPro domains:
  IPR008701 Necrosis inducing protein [PF05630] (3-68)

Mean predicted aligned error: 16.29 Å

Sequence (115 aa):
MATHAKMQIHDNAISAFKGADDENIFERTLISWESLPTLAKDALTDVQYEKTQVPFNDANFQAQMDAAYQERFFAGIPEVADCDPVEDRPSKVDTPDDPPVTATTSAPKTEPTGA